Protein AF-A0A094GJL8-F1 (afdb_monomer_lite)

Structure (mmCIF, N/CA/C/O backbone):
data_AF-A0A094GJL8-F1
#
_entry.id   AF-A0A094GJL8-F1
#
loop_
_atom_site.group_PDB
_atom_site.id
_atom_site.type_symbol
_atom_site.label_atom_id
_atom_site.label_alt_id
_atom_site.label_comp_id
_atom_site.label_asym_id
_atom_site.label_entity_id
_atom_site.label_seq_id
_atom_site.pdbx_PDB_ins_code
_atom_site.Cartn_x
_atom_site.Cartn_y
_atom_site.Cartn_z
_atom_site.occupancy
_atom_site.B_iso_or_equiv
_atom_site.auth_seq_id
_atom_site.auth_comp_id
_atom_site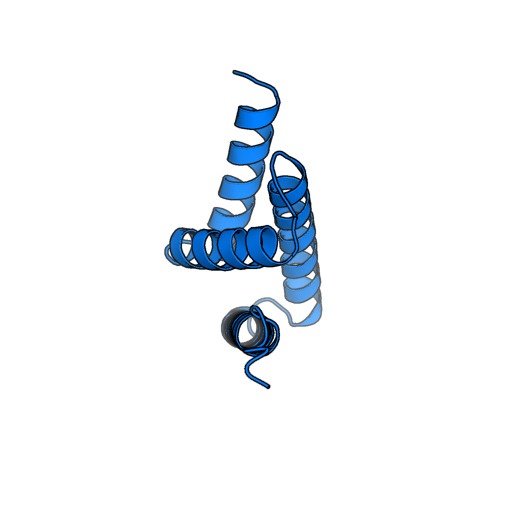.auth_asym_id
_atom_site.auth_atom_id
_atom_site.pdbx_PDB_model_num
ATOM 1 N N . MET A 1 1 ? 23.696 8.838 -0.188 1.00 54.25 1 MET A N 1
ATOM 2 C CA . MET A 1 1 ? 22.509 7.997 -0.431 1.00 54.25 1 MET A CA 1
ATOM 3 C C . MET A 1 1 ? 22.070 8.305 -1.849 1.00 54.25 1 MET A C 1
ATOM 5 O O . MET A 1 1 ? 22.155 9.472 -2.216 1.00 54.25 1 MET A O 1
ATOM 9 N N . SER A 1 2 ? 21.779 7.307 -2.684 1.00 58.62 2 SER A N 1
ATOM 10 C CA . SER A 1 2 ? 21.327 7.613 -4.045 1.00 58.62 2 SER A CA 1
ATOM 11 C C . SER A 1 2 ? 19.881 8.141 -3.999 1.00 5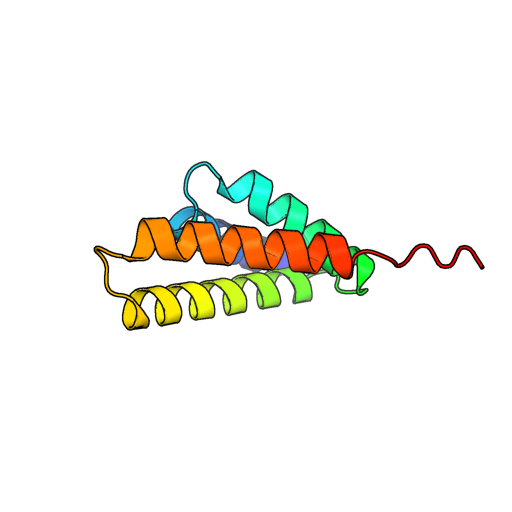8.62 2 SER A C 1
ATOM 13 O O . SER A 1 2 ? 19.146 7.768 -3.083 1.00 58.62 2 SER A O 1
ATOM 15 N N . PRO A 1 3 ? 19.443 8.984 -4.950 1.00 61.38 3 PRO A N 1
ATOM 16 C CA . PRO A 1 3 ? 18.053 9.453 -5.015 1.00 61.38 3 PRO A CA 1
ATOM 17 C C . PRO A 1 3 ? 17.012 8.315 -5.031 1.00 61.38 3 PRO A C 1
ATOM 19 O O . PRO A 1 3 ? 15.909 8.481 -4.515 1.00 61.38 3 PRO A O 1
ATOM 22 N N . SER A 1 4 ? 17.378 7.140 -5.557 1.00 74.06 4 SER A N 1
ATOM 23 C CA . SER A 1 4 ? 16.539 5.931 -5.548 1.00 74.06 4 SER A CA 1
ATOM 24 C C . SER A 1 4 ? 16.420 5.308 -4.145 1.00 74.06 4 SER A C 1
ATOM 26 O O . SER A 1 4 ? 15.339 4.888 -3.726 1.00 74.06 4 SER A O 1
ATOM 28 N N . ASP A 1 5 ? 17.495 5.328 -3.344 1.00 80.31 5 ASP A N 1
ATOM 29 C CA . ASP A 1 5 ? 17.455 4.856 -1.950 1.00 80.31 5 ASP A CA 1
ATOM 30 C C . ASP A 1 5 ? 16.574 5.750 -1.060 1.00 80.31 5 ASP A C 1
ATOM 32 O O . ASP A 1 5 ? 15.927 5.265 -0.127 1.00 80.31 5 ASP A O 1
ATOM 36 N N . GLU A 1 6 ? 16.555 7.059 -1.327 1.00 83.94 6 GLU A N 1
ATOM 37 C CA . GLU A 1 6 ? 15.704 8.015 -0.612 1.00 83.94 6 GLU A CA 1
ATOM 38 C C . GLU A 1 6 ? 14.223 7.815 -0.954 1.00 83.94 6 GLU A C 1
ATOM 40 O O . GLU A 1 6 ? 13.404 7.745 -0.033 1.00 83.94 6 GLU A O 1
ATOM 45 N N . HIS A 1 7 ? 13.889 7.614 -2.234 1.00 78.00 7 HIS A N 1
ATOM 46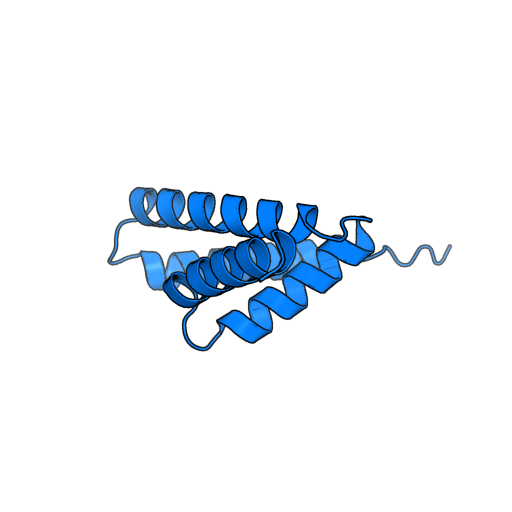 C CA . HIS A 1 7 ? 12.527 7.280 -2.669 1.00 78.00 7 HIS A CA 1
ATOM 47 C C . HIS A 1 7 ? 12.025 5.982 -2.045 1.00 78.00 7 HIS A C 1
ATOM 49 O O . HIS A 1 7 ? 10.957 5.956 -1.429 1.00 78.00 7 HIS A O 1
ATOM 55 N N . LYS A 1 8 ? 12.832 4.918 -2.110 1.00 82.19 8 LYS A N 1
ATOM 56 C CA . LYS A 1 8 ? 12.510 3.635 -1.481 1.00 82.19 8 LYS A CA 1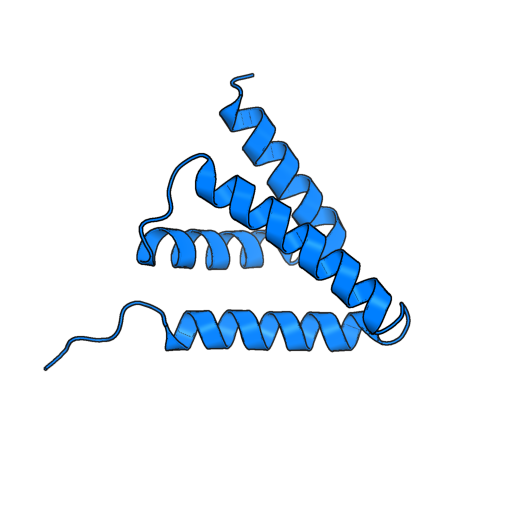
ATOM 57 C C . LYS A 1 8 ? 12.222 3.791 0.011 1.00 82.19 8 LYS A C 1
ATOM 59 O O . LYS A 1 8 ? 11.241 3.252 0.526 1.00 82.19 8 LYS A O 1
ATOM 64 N N . LYS A 1 9 ? 13.067 4.542 0.723 1.00 85.25 9 LYS A N 1
ATOM 65 C CA . LYS A 1 9 ? 12.901 4.774 2.162 1.00 85.25 9 LYS A CA 1
ATOM 66 C C . LYS A 1 9 ? 11.640 5.583 2.473 1.00 85.25 9 LYS A C 1
ATOM 68 O O . LYS A 1 9 ? 10.965 5.279 3.456 1.00 85.25 9 LYS A O 1
ATOM 73 N N . ALA A 1 10 ? 11.319 6.590 1.661 1.00 84.38 10 ALA A N 1
ATOM 74 C CA . ALA A 1 10 ? 10.104 7.383 1.814 1.00 84.38 10 ALA A CA 1
ATOM 75 C C . ALA A 1 10 ? 8.844 6.528 1.608 1.00 84.38 10 ALA A C 1
ATOM 77 O O . ALA A 1 10 ? 7.964 6.532 2.470 1.00 84.38 10 ALA A O 1
ATOM 78 N N . ALA A 1 11 ? 8.804 5.730 0.536 1.00 79.81 11 ALA A N 1
ATOM 79 C CA . ALA A 1 11 ? 7.699 4.820 0.244 1.00 79.81 11 ALA A CA 1
ATOM 80 C C . ALA A 1 11 ? 7.479 3.801 1.374 1.00 79.81 11 ALA A C 1
ATOM 82 O O . ALA A 1 11 ? 6.354 3.607 1.834 1.00 79.81 11 ALA A O 1
ATOM 83 N N . PHE A 1 12 ? 8.553 3.195 1.890 1.00 84.31 12 PHE A N 1
ATOM 84 C CA . PHE A 1 12 ? 8.446 2.201 2.963 1.00 84.31 12 PHE A CA 1
ATOM 85 C C . PHE A 1 12 ? 7.947 2.825 4.265 1.00 84.31 12 PHE A C 1
ATOM 87 O O . PHE A 1 12 ? 7.067 2.265 4.913 1.00 84.31 12 PHE A O 1
ATOM 94 N N . LYS A 1 13 ? 8.443 4.015 4.618 1.00 85.06 13 LYS A N 1
ATOM 95 C CA . LYS A 1 13 ? 7.991 4.738 5.810 1.00 85.06 13 LYS A CA 1
ATOM 96 C C . LYS A 1 13 ? 6.512 5.131 5.720 1.00 85.06 13 LYS A C 1
ATOM 98 O O . LYS A 1 13 ? 5.810 5.067 6.727 1.00 85.06 13 LYS A O 1
ATOM 103 N N . ALA A 1 14 ? 6.040 5.528 4.536 1.00 79.62 14 ALA A N 1
ATOM 104 C CA . ALA A 1 14 ? 4.628 5.824 4.312 1.00 79.62 14 ALA A CA 1
ATOM 105 C C . ALA A 1 14 ? 3.764 4.575 4.551 1.00 79.62 14 ALA A C 1
ATOM 107 O O . ALA A 1 14 ? 2.791 4.625 5.300 1.00 79.62 14 ALA A O 1
ATOM 108 N N . MET A 1 15 ? 4.175 3.425 4.010 1.00 80.69 15 MET A N 1
ATOM 109 C CA . MET A 1 15 ? 3.455 2.164 4.208 1.00 80.69 15 MET A CA 1
ATOM 110 C C . MET A 1 15 ? 3.489 1.677 5.660 1.00 80.69 15 MET A C 1
ATOM 112 O O . MET A 1 15 ? 2.454 1.248 6.170 1.00 80.69 15 MET A O 1
ATOM 116 N N . GLU A 1 16 ? 4.621 1.817 6.361 1.00 83.56 16 GLU A N 1
ATOM 117 C CA . GLU A 1 16 ? 4.733 1.483 7.790 1.00 83.56 16 GLU A CA 1
ATOM 118 C C . GLU A 1 16 ? 3.739 2.268 8.647 1.00 83.56 16 GLU A C 1
ATOM 120 O O . GLU A 1 16 ? 3.131 1.702 9.557 1.00 83.56 16 GLU A O 1
ATOM 125 N N . GLY A 1 17 ? 3.518 3.547 8.328 1.00 76.50 17 GLY A N 1
ATOM 126 C CA . GLY A 1 17 ? 2.535 4.383 9.015 1.00 76.50 17 GLY A CA 1
ATOM 127 C C . GLY A 1 17 ? 1.088 3.899 8.863 1.00 76.50 17 GLY A C 1
ATOM 128 O O . GLY A 1 17 ? 0.268 4.150 9.748 1.00 76.50 17 GLY A O 1
ATOM 129 N N . HIS A 1 18 ? 0.767 3.187 7.778 1.00 73.19 18 HIS A N 1
ATOM 130 C CA . HIS A 1 18 ? -0.597 2.741 7.478 1.00 73.19 18 HIS A CA 1
ATOM 131 C C . HIS A 1 18 ? -0.861 1.278 7.828 1.00 73.19 18 HIS A C 1
ATOM 133 O O . HIS A 1 18 ? -1.940 0.961 8.330 1.00 73.19 18 HIS A O 1
ATOM 139 N N . PHE A 1 19 ? 0.106 0.400 7.573 1.00 71.31 19 PHE A N 1
ATOM 140 C CA . PHE A 1 19 ? -0.052 -1.048 7.701 1.00 71.31 19 PHE A CA 1
ATOM 141 C C . PHE A 1 19 ? 0.718 -1.636 8.888 1.00 71.31 19 PHE A C 1
ATOM 143 O O . PHE A 1 19 ? 0.501 -2.792 9.252 1.00 71.31 19 PHE A O 1
ATOM 150 N N . GLY A 1 20 ? 1.602 -0.863 9.531 1.00 78.69 20 GLY A N 1
ATOM 151 C CA . GLY A 1 20 ? 2.356 -1.304 10.702 1.00 78.69 20 GLY A CA 1
ATOM 152 C C . GLY A 1 20 ? 3.097 -2.616 10.436 1.00 78.69 20 GLY A C 1
ATOM 153 O O . GLY A 1 20 ? 3.938 -2.695 9.542 1.00 78.69 20 GLY A O 1
ATOM 154 N N . LYS A 1 21 ? 2.756 -3.668 11.188 1.00 78.94 21 LYS A N 1
ATOM 155 C CA . LYS A 1 21 ? 3.375 -5.000 11.068 1.00 78.94 21 LYS A CA 1
ATOM 156 C C . LYS A 1 21 ? 3.112 -5.703 9.727 1.00 78.94 21 LYS A C 1
ATOM 158 O O . LYS A 1 21 ? 3.885 -6.579 9.359 1.00 78.94 21 LYS A O 1
ATOM 163 N N . ASP A 1 22 ? 2.045 -5.334 9.018 1.00 73.31 22 ASP A N 1
ATOM 164 C CA . ASP A 1 22 ? 1.627 -5.994 7.773 1.00 73.31 22 ASP A CA 1
ATOM 165 C C . ASP A 1 22 ? 2.280 -5.351 6.532 1.00 73.31 22 ASP A C 1
ATOM 167 O O . ASP A 1 22 ? 2.169 -5.856 5.413 1.00 73.31 22 ASP A O 1
ATOM 171 N N . THR A 1 23 ? 3.034 -4.266 6.738 1.00 79.00 23 THR A N 1
ATOM 172 C CA . THR A 1 23 ? 3.756 -3.517 5.702 1.00 79.00 23 THR A CA 1
ATOM 173 C C . THR A 1 23 ? 4.641 -4.385 4.803 1.00 79.00 23 THR A C 1
ATOM 175 O O . THR A 1 23 ? 4.548 -4.228 3.584 1.00 79.00 23 THR A O 1
ATOM 178 N N . PRO A 1 24 ? 5.464 -5.323 5.322 1.00 77.44 24 PRO A N 1
ATOM 179 C CA . PRO A 1 24 ? 6.326 -6.135 4.463 1.00 77.44 24 PRO A CA 1
ATOM 180 C C . PRO A 1 24 ? 5.533 -7.011 3.486 1.00 77.44 24 PRO A C 1
ATOM 182 O O . PRO A 1 24 ? 5.887 -7.087 2.312 1.00 77.44 24 PRO A O 1
ATOM 185 N N . ALA A 1 25 ? 4.432 -7.613 3.947 1.00 72.94 25 ALA A N 1
ATOM 186 C CA . ALA A 1 25 ? 3.584 -8.468 3.117 1.00 72.94 25 ALA A CA 1
ATOM 187 C C . ALA A 1 25 ? 2.851 -7.664 2.030 1.00 72.94 25 ALA A C 1
ATOM 189 O O . ALA A 1 25 ? 2.736 -8.119 0.891 1.00 72.94 25 ALA A O 1
ATOM 190 N N . PHE A 1 26 ? 2.395 -6.449 2.359 1.00 74.81 26 PHE A N 1
ATOM 191 C CA . PHE A 1 26 ? 1.790 -5.542 1.383 1.00 74.81 26 PHE A CA 1
ATOM 192 C C . PHE A 1 26 ? 2.795 -5.106 0.310 1.00 74.81 26 PHE A C 1
ATOM 194 O O . PHE A 1 26 ? 2.498 -5.198 -0.880 1.00 74.81 26 PHE A O 1
ATOM 201 N N . ILE A 1 27 ? 3.996 -4.687 0.723 1.00 79.12 27 ILE A N 1
ATOM 202 C CA . ILE A 1 27 ? 5.083 -4.290 -0.182 1.00 79.12 27 ILE A CA 1
ATOM 203 C C . ILE A 1 27 ? 5.438 -5.436 -1.129 1.00 79.12 27 ILE A C 1
ATOM 205 O O . ILE A 1 27 ? 5.535 -5.216 -2.331 1.00 79.12 27 ILE A O 1
ATOM 209 N N . GLU A 1 28 ? 5.595 -6.658 -0.619 1.00 79.25 28 GLU A N 1
ATOM 210 C CA . GLU A 1 28 ? 5.918 -7.826 -1.444 1.00 79.25 28 GLU A CA 1
ATOM 211 C C . GLU A 1 28 ? 4.838 -8.098 -2.503 1.00 79.25 28 GLU A C 1
ATOM 213 O O . GLU A 1 28 ? 5.156 -8.263 -3.684 1.00 79.25 28 GLU A O 1
ATOM 218 N N . CYS A 1 29 ? 3.560 -8.077 -2.108 1.00 72.56 29 CYS A N 1
ATOM 219 C CA . CYS A 1 29 ? 2.446 -8.261 -3.040 1.00 72.56 29 CYS A CA 1
ATOM 220 C C . CYS A 1 29 ? 2.400 -7.154 -4.101 1.00 72.56 29 CYS A C 1
ATOM 222 O O . CYS A 1 29 ? 2.213 -7.438 -5.283 1.00 72.56 29 CYS A O 1
ATOM 224 N N . PHE A 1 30 ? 2.606 -5.902 -3.688 1.00 75.94 30 PHE A N 1
ATOM 225 C CA . PHE A 1 30 ? 2.581 -4.746 -4.578 1.00 75.94 30 PHE A CA 1
ATOM 226 C C . PHE A 1 30 ? 3.735 -4.765 -5.585 1.00 75.94 30 PHE A C 1
ATOM 228 O O . PHE A 1 30 ? 3.517 -4.560 -6.775 1.00 75.94 30 PHE A O 1
ATOM 235 N N . MET A 1 31 ? 4.957 -5.061 -5.133 1.00 77.31 31 MET A N 1
ATOM 236 C CA . MET A 1 31 ? 6.137 -5.158 -5.999 1.00 77.31 31 MET A CA 1
ATOM 237 C C . MET A 1 31 ? 5.977 -6.269 -7.038 1.00 77.31 31 MET A C 1
ATOM 239 O O . MET A 1 31 ? 6.346 -6.089 -8.196 1.00 77.31 31 MET A O 1
ATOM 243 N N . LYS A 1 32 ? 5.406 -7.410 -6.636 1.00 74.56 32 LYS A N 1
ATOM 244 C CA . LYS A 1 32 ? 5.129 -8.522 -7.548 1.00 74.56 32 LYS A CA 1
ATOM 245 C C . LYS A 1 32 ? 4.114 -8.132 -8.623 1.00 74.56 32 LYS A C 1
ATOM 247 O O . LYS A 1 32 ? 4.367 -8.365 -9.798 1.00 74.56 32 LYS A O 1
ATOM 252 N N . ALA A 1 33 ? 3.017 -7.492 -8.227 1.00 69.50 33 ALA A N 1
ATOM 253 C CA . ALA A 1 33 ? 2.015 -6.993 -9.161 1.00 69.50 33 ALA A CA 1
ATOM 254 C C . ALA A 1 33 ? 2.572 -5.931 -10.119 1.00 69.50 33 ALA A C 1
ATOM 256 O O . ALA A 1 33 ? 2.330 -5.999 -11.318 1.00 69.50 33 ALA A O 1
ATOM 257 N N . GLY A 1 34 ? 3.357 -4.980 -9.604 1.00 70.06 34 GLY A N 1
ATOM 258 C CA . GLY A 1 34 ? 4.019 -3.973 -10.430 1.00 70.06 34 GLY A CA 1
ATOM 259 C C . GLY A 1 34 ? 4.950 -4.606 -11.464 1.00 70.06 34 GLY A C 1
ATOM 260 O O . GLY A 1 34 ? 4.895 -4.249 -12.636 1.00 70.06 34 GLY A O 1
ATOM 261 N N . ALA A 1 35 ? 5.739 -5.606 -11.060 1.00 73.50 35 ALA A N 1
ATOM 262 C CA . ALA A 1 35 ? 6.629 -6.322 -11.969 1.00 73.50 35 ALA A CA 1
ATOM 263 C C . ALA A 1 35 ? 5.882 -7.090 -13.076 1.00 73.50 35 ALA A C 1
ATOM 265 O O . ALA A 1 35 ? 6.384 -7.141 -14.201 1.00 73.50 35 ALA A O 1
ATOM 266 N N . ASP A 1 36 ? 4.707 -7.658 -12.775 1.00 70.44 36 ASP A N 1
ATOM 267 C CA . ASP A 1 36 ? 3.840 -8.334 -13.754 1.00 70.44 36 ASP A CA 1
ATOM 268 C C . ASP A 1 36 ? 3.247 -7.347 -14.786 1.00 70.44 36 ASP A C 1
ATOM 270 O O . ASP A 1 36 ? 3.053 -7.711 -15.945 1.00 70.44 36 ASP A O 1
ATOM 274 N N . GLU A 1 37 ? 3.029 -6.089 -14.391 1.00 67.38 37 GLU A N 1
ATOM 275 C CA . GLU A 1 37 ? 2.548 -4.989 -15.248 1.00 67.38 37 GLU A CA 1
ATOM 276 C C . GLU A 1 37 ? 3.687 -4.208 -15.939 1.00 67.38 37 GLU A C 1
ATOM 278 O O . GLU A 1 37 ? 3.449 -3.237 -16.657 1.00 67.38 37 GLU A O 1
ATOM 283 N N . GLY A 1 38 ? 4.945 -4.616 -15.741 1.00 72.62 38 GLY A N 1
ATOM 284 C CA . GLY A 1 38 ? 6.107 -3.958 -16.343 1.00 72.62 38 GLY A CA 1
ATOM 285 C C . GLY A 1 38 ? 6.543 -2.657 -15.655 1.00 72.62 38 GLY A C 1
ATOM 286 O O . GLY A 1 38 ? 7.286 -1.877 -16.252 1.00 72.62 38 GLY A O 1
ATOM 287 N N . VAL A 1 39 ? 6.101 -2.417 -14.418 1.00 72.69 39 VAL A N 1
ATOM 288 C CA . VAL A 1 39 ? 6.507 -1.277 -13.583 1.00 72.69 39 VAL A CA 1
ATOM 289 C C . VAL A 1 39 ? 7.761 -1.649 -12.793 1.00 72.69 39 VAL A C 1
ATOM 291 O O . VAL A 1 39 ? 7.764 -2.610 -12.019 1.00 72.69 39 VAL A O 1
ATOM 294 N N . TYR A 1 40 ? 8.834 -0.877 -12.962 1.00 73.50 40 TYR A N 1
ATOM 295 C CA . TYR A 1 40 ? 10.142 -1.162 -12.368 1.00 73.50 40 TYR A CA 1
ATOM 296 C C . TYR A 1 40 ? 10.817 0.104 -11.838 1.00 73.50 40 TYR A C 1
ATOM 298 O O . TYR A 1 40 ? 10.450 1.220 -12.188 1.00 73.50 40 TYR A O 1
ATOM 306 N N . GLY A 1 41 ? 11.870 -0.079 -11.040 1.00 74.31 41 GLY A N 1
ATOM 307 C CA . GLY A 1 41 ? 12.722 1.028 -10.606 1.00 74.31 41 GLY A CA 1
ATOM 308 C C . GLY A 1 41 ? 11.975 2.017 -9.717 1.00 74.31 41 GLY A C 1
ATOM 309 O O . GLY A 1 41 ? 11.262 1.599 -8.811 1.00 74.31 41 GLY A O 1
ATOM 310 N N . ASP A 1 42 ? 12.161 3.312 -9.957 1.00 77.44 42 ASP A N 1
ATOM 311 C CA . ASP A 1 42 ? 11.587 4.359 -9.107 1.00 77.44 42 ASP A CA 1
ATOM 312 C C . ASP A 1 42 ? 10.060 4.500 -9.272 1.00 77.44 42 ASP A C 1
ATOM 314 O O . ASP A 1 42 ? 9.372 4.829 -8.305 1.00 77.44 42 ASP A O 1
ATOM 318 N N . ASP A 1 43 ? 9.508 4.105 -10.426 1.00 74.88 43 ASP A N 1
ATOM 319 C CA . ASP A 1 43 ? 8.068 4.175 -10.720 1.00 74.88 43 ASP A CA 1
ATOM 320 C C . ASP A 1 43 ? 7.228 3.358 -9.723 1.00 74.88 43 ASP A C 1
ATOM 322 O O . ASP A 1 43 ? 6.127 3.755 -9.339 1.00 74.88 43 ASP A O 1
ATOM 326 N N . VAL A 1 44 ? 7.754 2.223 -9.246 1.00 77.19 44 VAL A N 1
ATOM 327 C CA . VAL A 1 44 ? 7.042 1.391 -8.262 1.00 77.19 44 VAL A CA 1
ATOM 328 C C . VAL A 1 44 ? 6.934 2.095 -6.909 1.00 77.19 44 VAL A C 1
ATOM 330 O O . VAL A 1 44 ? 5.924 1.959 -6.216 1.00 77.19 44 VAL A O 1
ATOM 333 N N . TYR A 1 45 ? 7.952 2.876 -6.537 1.00 79.56 45 TYR A N 1
ATOM 334 C CA . TYR A 1 45 ? 7.963 3.631 -5.290 1.00 79.56 45 TYR A CA 1
ATOM 335 C C . TYR A 1 45 ? 7.058 4.858 -5.392 1.00 79.56 45 TYR A C 1
ATOM 337 O O . TYR A 1 45 ? 6.344 5.152 -4.433 1.00 79.56 45 TYR A O 1
ATOM 345 N N . ASP A 1 46 ? 6.993 5.506 -6.555 1.00 77.62 46 ASP A N 1
ATOM 346 C CA . ASP A 1 46 ? 6.028 6.575 -6.819 1.00 77.62 46 ASP A CA 1
ATOM 347 C C . ASP A 1 46 ? 4.586 6.062 -6.748 1.00 77.62 46 ASP A C 1
ATOM 349 O O . ASP A 1 46 ? 3.737 6.675 -6.093 1.00 77.62 46 ASP A O 1
ATOM 353 N N . CYS A 1 47 ? 4.307 4.891 -7.329 1.00 76.12 47 CYS A N 1
ATOM 354 C CA . CYS A 1 47 ? 3.005 4.243 -7.196 1.00 76.12 47 CYS A CA 1
ATOM 355 C C . CYS A 1 47 ? 2.671 3.908 -5.734 1.00 76.12 47 CYS A C 1
ATOM 357 O O . CYS A 1 47 ? 1.530 4.096 -5.309 1.00 76.12 47 CYS A O 1
ATOM 359 N N . MET A 1 48 ? 3.648 3.464 -4.937 1.00 78.38 48 MET A N 1
ATOM 360 C CA . MET A 1 48 ? 3.452 3.269 -3.497 1.00 78.38 48 MET A CA 1
ATOM 361 C C . MET A 1 48 ? 3.125 4.587 -2.787 1.00 78.38 48 MET A C 1
ATOM 363 O O . MET A 1 48 ? 2.172 4.646 -2.012 1.00 78.38 48 MET A O 1
ATOM 367 N N . ILE A 1 49 ? 3.862 5.664 -3.057 1.00 79.50 49 ILE A N 1
ATOM 368 C CA . ILE A 1 49 ? 3.593 6.971 -2.445 1.00 79.50 49 ILE A CA 1
ATOM 369 C C . ILE A 1 49 ? 2.170 7.432 -2.786 1.00 79.50 49 ILE A C 1
ATOM 371 O O . ILE A 1 49 ? 1.408 7.782 -1.883 1.00 79.50 49 ILE A O 1
ATOM 375 N N . GLN A 1 50 ? 1.754 7.337 -4.048 1.00 79.31 50 GLN A N 1
ATOM 376 C CA . GLN A 1 50 ? 0.384 7.672 -4.452 1.00 79.31 50 GLN A CA 1
ATOM 377 C C . GLN A 1 50 ? -0.668 6.786 -3.767 1.00 79.31 50 GLN A C 1
ATOM 379 O O . GLN A 1 50 ? -1.710 7.285 -3.330 1.00 79.31 50 GLN A O 1
ATOM 384 N N . ALA A 1 51 ? -0.395 5.488 -3.610 1.00 76.50 51 ALA A N 1
ATOM 385 C CA . ALA A 1 51 ? -1.277 4.580 -2.884 1.00 76.50 51 ALA A CA 1
ATOM 386 C C . ALA A 1 51 ? -1.430 4.985 -1.406 1.00 76.50 51 ALA A C 1
ATOM 388 O O . ALA A 1 51 ? -2.534 4.903 -0.868 1.00 76.50 51 ALA A O 1
ATOM 389 N N . SER A 1 52 ? -0.374 5.491 -0.757 1.00 76.38 52 SER A N 1
ATOM 390 C CA . SER A 1 52 ? -0.479 6.017 0.613 1.00 76.38 52 SER A CA 1
ATOM 391 C C . SER A 1 52 ? -1.400 7.240 0.699 1.00 76.38 52 SER A C 1
ATOM 393 O O . SER A 1 52 ? -2.286 7.280 1.551 1.00 76.38 52 SER A O 1
ATOM 395 N N . THR A 1 53 ? -1.316 8.171 -0.258 1.00 80.12 53 THR A N 1
ATOM 396 C CA . THR A 1 53 ? -2.246 9.310 -0.344 1.00 80.12 53 THR A CA 1
ATOM 397 C C . THR A 1 53 ? -3.695 8.856 -0.532 1.00 80.12 53 THR A C 1
ATOM 399 O O . THR A 1 53 ? -4.613 9.416 0.071 1.00 80.12 53 THR A O 1
ATOM 402 N N . PHE A 1 54 ? -3.931 7.816 -1.339 1.00 80.69 54 PHE A N 1
ATOM 403 C CA . PHE A 1 54 ? -5.264 7.224 -1.465 1.00 80.69 54 PHE A CA 1
ATOM 404 C C . PHE A 1 54 ? -5.772 6.675 -0.123 1.00 80.69 54 PHE A C 1
ATOM 406 O O . PHE A 1 54 ? -6.916 6.934 0.249 1.00 80.69 54 PHE A O 1
ATOM 413 N N . ILE A 1 55 ? -4.924 5.965 0.625 1.00 78.69 55 ILE A N 1
ATOM 414 C CA . ILE A 1 55 ? -5.262 5.401 1.939 1.00 78.69 55 ILE A CA 1
ATOM 415 C C . ILE A 1 55 ? -5.599 6.504 2.956 1.00 78.69 55 ILE A C 1
ATOM 417 O O . ILE A 1 55 ? -6.567 6.368 3.708 1.00 78.69 55 ILE A O 1
ATOM 421 N N . GLU A 1 56 ? -4.860 7.614 2.962 1.00 78.81 56 GLU A N 1
ATOM 422 C CA . GLU A 1 56 ? -5.149 8.773 3.818 1.00 78.81 56 GLU A CA 1
ATOM 423 C C . GLU A 1 56 ? -6.500 9.417 3.491 1.00 78.81 56 GLU A C 1
ATOM 425 O O . GLU A 1 56 ? -7.319 9.653 4.386 1.00 78.81 56 GLU A O 1
ATOM 430 N N . ASN A 1 57 ? -6.774 9.638 2.204 1.00 82.75 57 ASN A N 1
ATOM 431 C CA . ASN A 1 57 ? -8.059 10.168 1.749 1.00 82.75 57 ASN A CA 1
ATOM 432 C C . ASN A 1 57 ? -9.208 9.216 2.097 1.00 82.75 57 ASN A C 1
ATOM 434 O O . ASN A 1 57 ? -10.270 9.645 2.558 1.00 82.75 57 ASN A O 1
ATOM 438 N N . PHE A 1 58 ? -8.979 7.913 1.945 1.00 82.31 58 PHE A N 1
ATOM 439 C CA . PHE A 1 58 ? -9.930 6.889 2.339 1.00 82.31 58 PHE A CA 1
ATOM 440 C C . PHE A 1 58 ? -10.212 6.933 3.845 1.00 82.31 58 PHE A C 1
ATOM 442 O O . PHE A 1 58 ? -11.384 6.977 4.226 1.00 82.31 58 PHE A O 1
ATOM 449 N N . LYS A 1 59 ? -9.179 7.030 4.699 1.00 79.56 59 LYS A N 1
ATOM 450 C CA . LYS A 1 59 ? -9.331 7.232 6.153 1.00 79.56 59 LYS A CA 1
ATOM 451 C C . LYS A 1 59 ? -10.214 8.441 6.462 1.00 79.56 59 LYS A C 1
ATOM 453 O O . LYS A 1 59 ? -11.122 8.331 7.286 1.00 79.56 59 LYS A O 1
ATOM 458 N N . GLY A 1 60 ? -9.974 9.567 5.787 1.00 80.00 60 GLY A N 1
ATOM 459 C CA . GLY A 1 60 ? -10.794 10.773 5.916 1.00 80.00 60 GLY A CA 1
ATOM 460 C C . GLY A 1 60 ? -12.262 10.545 5.539 1.00 80.00 60 GLY A C 1
ATOM 461 O O . GLY A 1 60 ? -13.152 11.043 6.223 1.00 80.00 60 GLY A O 1
ATOM 462 N N . SER A 1 61 ? -12.522 9.745 4.500 1.00 85.12 61 SER A N 1
ATOM 463 C CA . SER A 1 61 ? -13.876 9.473 3.997 1.00 85.12 61 SER A CA 1
ATOM 464 C C . SER A 1 61 ? -14.710 8.532 4.878 1.00 85.12 61 SER A C 1
ATOM 466 O O . SER A 1 61 ? -15.925 8.700 4.966 1.00 85.12 61 SER A O 1
ATOM 468 N N . VAL A 1 62 ? -14.081 7.560 5.550 1.00 84.88 62 VAL A N 1
ATOM 469 C CA . VAL A 1 62 ? -14.781 6.564 6.391 1.00 84.88 62 VAL A CA 1
ATOM 470 C C . VAL A 1 62 ? -14.783 6.922 7.880 1.00 84.88 62 VAL A C 1
ATOM 472 O O . VAL A 1 62 ? -15.576 6.380 8.650 1.00 84.88 62 VAL A O 1
ATOM 475 N N . GLY A 1 63 ? -13.914 7.846 8.295 1.00 82.44 63 GLY A N 1
ATOM 476 C CA . GLY A 1 63 ? -13.726 8.232 9.689 1.00 82.44 63 GLY A CA 1
ATOM 477 C C . GLY A 1 63 ? -12.910 7.215 10.495 1.00 82.44 63 GLY A C 1
ATOM 478 O O . GLY A 1 63 ? -12.896 6.012 10.228 1.00 82.44 63 GLY A O 1
ATOM 479 N N . GLU A 1 64 ? -12.229 7.694 11.540 1.00 81.81 64 GLU A N 1
ATOM 480 C CA . GLU A 1 64 ? -11.216 6.905 12.262 1.00 81.81 64 GLU A CA 1
ATOM 481 C C . GLU A 1 64 ? -11.751 5.614 12.894 1.00 81.81 64 GLU A C 1
ATOM 483 O O . GLU A 1 64 ? -11.036 4.619 12.955 1.00 81.81 64 GLU A O 1
ATOM 488 N N . LYS A 1 65 ? -13.014 5.607 13.338 1.00 84.12 65 LYS A N 1
ATOM 489 C CA . LYS A 1 65 ? -13.632 4.433 13.977 1.00 84.12 65 LYS A CA 1
ATOM 490 C C . LYS A 1 65 ? -13.902 3.291 12.997 1.00 84.12 65 LYS A C 1
ATOM 492 O O . LYS A 1 65 ? -13.793 2.134 13.385 1.00 84.12 65 LYS A O 1
ATOM 497 N N . ALA A 1 66 ? -14.275 3.605 11.756 1.00 81.69 66 ALA A N 1
ATOM 498 C CA . ALA A 1 66 ? -14.573 2.599 10.736 1.00 81.69 66 ALA A CA 1
ATOM 499 C C . ALA A 1 66 ? -13.324 2.190 9.944 1.00 81.69 66 ALA A C 1
ATOM 501 O O . ALA A 1 66 ? -13.301 1.116 9.341 1.00 81.69 66 ALA A O 1
ATOM 502 N N . TYR A 1 67 ? -12.276 3.018 9.982 1.00 80.62 67 TYR A N 1
ATOM 503 C CA . TYR A 1 67 ? -11.047 2.817 9.226 1.00 80.62 67 TYR A CA 1
ATOM 504 C C . TYR A 1 67 ? -10.404 1.429 9.394 1.00 80.62 67 TYR A C 1
ATOM 506 O O . TYR A 1 67 ? -10.058 0.865 8.366 1.00 80.62 67 TYR A O 1
ATOM 514 N N . PRO A 1 68 ? -10.299 0.804 10.586 1.00 77.12 68 PRO A N 1
ATOM 515 C CA . PRO A 1 68 ? -9.674 -0.520 10.710 1.00 77.12 68 PRO A CA 1
ATOM 516 C C . PRO A 1 68 ? -10.379 -1.628 9.907 1.00 77.12 68 PRO A C 1
ATOM 518 O O . PRO A 1 68 ? -9.735 -2.468 9.278 1.00 77.12 68 PRO A O 1
ATOM 521 N N . ALA A 1 69 ? -11.715 -1.633 9.906 1.00 76.25 69 ALA A N 1
ATOM 522 C CA . ALA A 1 69 ? -12.495 -2.592 9.124 1.00 76.25 69 ALA A CA 1
ATOM 523 C C . ALA A 1 69 ? -12.456 -2.242 7.629 1.00 76.25 69 ALA A C 1
ATOM 525 O O . ALA A 1 69 ? -12.312 -3.119 6.778 1.00 76.25 69 ALA A O 1
ATOM 526 N N . ALA A 1 70 ? -12.537 -0.949 7.317 1.00 78.12 70 ALA A N 1
ATOM 527 C CA . ALA A 1 70 ? -12.531 -0.439 5.957 1.00 78.12 70 ALA A CA 1
ATOM 528 C C . ALA A 1 70 ? -11.173 -0.652 5.258 1.00 78.12 70 ALA A C 1
ATOM 530 O O . ALA A 1 70 ? -11.142 -1.028 4.091 1.00 78.12 70 ALA A O 1
ATOM 531 N N . SER A 1 71 ? -10.053 -0.465 5.964 1.00 74.62 71 SER A N 1
ATOM 532 C CA . SER A 1 71 ? -8.697 -0.690 5.449 1.00 74.62 71 SER A CA 1
ATOM 533 C C . SER A 1 71 ? -8.429 -2.173 5.211 1.00 74.62 71 SER A C 1
ATOM 535 O O . SER A 1 71 ? -7.833 -2.528 4.200 1.00 74.62 71 SER A O 1
ATOM 537 N N . THR A 1 72 ? -8.943 -3.046 6.082 1.00 73.69 72 THR A N 1
ATOM 538 C CA . THR A 1 72 ? -8.902 -4.501 5.882 1.00 73.69 72 THR A CA 1
ATOM 539 C C . THR A 1 72 ? -9.684 -4.906 4.631 1.00 73.69 72 THR A C 1
ATOM 541 O O . THR A 1 72 ? -9.188 -5.677 3.813 1.00 73.69 72 THR A O 1
ATOM 544 N N . ALA A 1 73 ? -10.891 -4.362 4.443 1.00 78.44 73 ALA A N 1
ATOM 545 C CA . ALA A 1 73 ? -11.693 -4.616 3.248 1.00 78.44 73 ALA A CA 1
ATOM 546 C C . ALA A 1 73 ? -11.004 -4.098 1.975 1.00 78.44 73 ALA A C 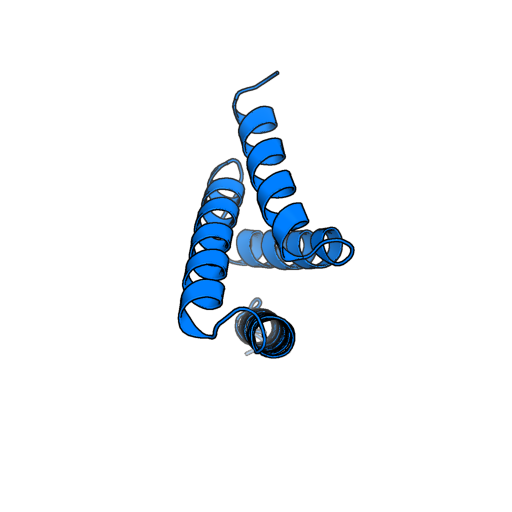1
ATOM 548 O O . ALA A 1 73 ? -10.950 -4.810 0.976 1.00 78.44 73 ALA A O 1
ATOM 549 N N . LEU A 1 74 ? -10.426 -2.895 2.026 1.00 78.81 74 LEU A N 1
ATOM 550 C CA . LEU A 1 74 ? -9.650 -2.321 0.929 1.00 78.81 74 LEU A CA 1
ATOM 551 C C . LEU A 1 74 ? -8.444 -3.201 0.576 1.00 78.81 74 LEU A C 1
ATOM 553 O O . LEU A 1 74 ? -8.230 -3.497 -0.596 1.00 78.81 74 LEU A O 1
ATOM 557 N N . LEU A 1 75 ? -7.697 -3.664 1.581 1.00 73.56 75 LEU A N 1
ATOM 558 C CA . LEU A 1 75 ? -6.570 -4.574 1.396 1.00 73.56 75 LEU A CA 1
ATOM 559 C C . LEU A 1 75 ? -7.014 -5.869 0.706 1.00 73.56 75 LEU A C 1
ATOM 561 O O . LEU A 1 75 ? -6.384 -6.286 -0.259 1.00 73.56 75 LEU A O 1
ATOM 565 N N . LEU A 1 76 ? -8.112 -6.482 1.156 1.00 71.44 76 LEU A N 1
ATOM 566 C CA . LEU A 1 76 ? -8.654 -7.697 0.543 1.00 71.44 76 LEU A CA 1
ATOM 567 C C . LEU A 1 76 ? -9.090 -7.471 -0.908 1.00 71.44 76 LEU A C 1
ATOM 569 O O . LEU A 1 76 ? -8.815 -8.317 -1.750 1.00 71.44 76 LEU A O 1
ATOM 573 N N . VAL A 1 77 ? -9.728 -6.337 -1.215 1.00 74.00 77 VAL A N 1
ATOM 574 C CA . VAL A 1 77 ? -10.128 -5.987 -2.588 1.00 74.00 77 VAL A CA 1
ATOM 575 C C . VAL A 1 77 ? -8.908 -5.790 -3.482 1.00 74.00 77 VAL A C 1
ATOM 577 O O . VAL A 1 77 ? -8.897 -6.300 -4.596 1.00 74.00 77 VAL A O 1
ATOM 580 N N . ILE A 1 78 ? -7.870 -5.103 -2.996 1.00 71.94 78 ILE A N 1
ATOM 581 C CA . ILE A 1 78 ? -6.617 -4.927 -3.738 1.00 71.94 78 ILE A CA 1
ATOM 582 C C . ILE A 1 78 ? -5.949 -6.284 -3.963 1.00 71.94 78 ILE A C 1
ATOM 584 O O . ILE A 1 78 ? -5.617 -6.612 -5.094 1.00 71.94 78 ILE A O 1
ATOM 588 N N . LEU A 1 79 ? -5.790 -7.103 -2.921 1.00 67.81 79 LEU A N 1
ATOM 589 C CA . LEU A 1 79 ? -5.172 -8.426 -3.040 1.00 67.81 79 LEU A CA 1
ATOM 590 C C . LEU A 1 79 ? -5.957 -9.347 -3.981 1.00 67.81 79 LEU A C 1
ATOM 592 O O . LEU A 1 79 ? -5.347 -10.059 -4.775 1.00 67.81 79 LEU A O 1
ATOM 596 N N . GLN A 1 80 ? -7.290 -9.316 -3.924 1.00 70.62 80 GLN A N 1
ATOM 597 C CA . GLN A 1 80 ? -8.150 -10.073 -4.830 1.00 70.62 80 GLN A CA 1
ATOM 598 C C . GLN A 1 80 ? -8.012 -9.572 -6.269 1.00 70.62 80 GLN A C 1
ATOM 600 O O . GLN A 1 80 ? -7.827 -10.381 -7.170 1.00 70.62 80 GLN A O 1
ATOM 605 N N . TYR A 1 81 ? -8.034 -8.253 -6.481 1.00 68.00 81 TYR A N 1
ATOM 606 C CA . TYR A 1 81 ? -7.804 -7.654 -7.792 1.00 68.00 81 TYR A CA 1
ATOM 607 C C . TYR A 1 81 ? -6.453 -8.097 -8.358 1.00 68.00 81 TYR A C 1
ATOM 609 O O . TYR A 1 81 ? -6.412 -8.611 -9.465 1.00 68.00 81 TYR A O 1
ATOM 617 N N . LEU A 1 82 ? -5.378 -8.020 -7.569 1.00 64.19 82 LEU A N 1
ATOM 618 C CA . LEU A 1 82 ? -4.048 -8.482 -7.971 1.00 64.19 82 LEU A CA 1
ATOM 619 C C . LEU A 1 82 ? -3.994 -9.992 -8.248 1.00 64.19 82 LEU A C 1
ATOM 621 O O . LEU A 1 82 ? -3.260 -10.428 -9.129 1.00 64.19 82 LEU A O 1
ATOM 625 N N . ALA A 1 83 ? -4.763 -10.806 -7.524 1.00 64.81 83 ALA A N 1
ATOM 626 C CA . ALA A 1 83 ? -4.872 -12.238 -7.795 1.00 64.81 83 ALA A CA 1
ATOM 627 C C . ALA A 1 83 ? -5.649 -12.537 -9.092 1.00 64.81 83 ALA A C 1
ATOM 629 O O . ALA A 1 83 ? -5.311 -13.490 -9.796 1.00 64.81 83 ALA A O 1
ATOM 630 N N . ASP A 1 84 ? -6.660 -11.725 -9.413 1.00 65.44 84 ASP A N 1
ATOM 631 C CA . ASP A 1 84 ? -7.510 -11.867 -10.601 1.00 65.44 84 ASP A CA 1
ATOM 632 C C . ASP A 1 84 ? -6.881 -11.264 -11.869 1.00 65.44 84 ASP A C 1
ATOM 634 O O . ASP A 1 84 ? -7.136 -11.748 -12.977 1.00 65.44 84 ASP A O 1
ATOM 638 N N . THR A 1 85 ? -6.061 -10.219 -11.721 1.00 58.34 85 THR A N 1
ATOM 639 C CA . THR A 1 85 ? -5.327 -9.560 -12.813 1.00 58.34 85 THR A CA 1
ATOM 640 C C . THR A 1 85 ? -3.886 -10.027 -12.951 1.00 58.34 85 THR A C 1
ATOM 642 O O . THR A 1 85 ? -3.291 -9.787 -13.999 1.00 58.34 85 THR A O 1
ATOM 645 N N . GLY A 1 86 ? -3.340 -10.738 -11.957 1.00 53.16 86 GLY A N 1
ATOM 646 C CA . GLY A 1 86 ? -2.061 -11.434 -12.069 1.00 53.16 86 GLY A CA 1
ATOM 647 C C . GLY A 1 86 ? -2.030 -12.270 -13.349 1.00 53.16 86 GLY A C 1
ATOM 648 O O . GLY A 1 86 ? -3.088 -12.756 -13.772 1.00 5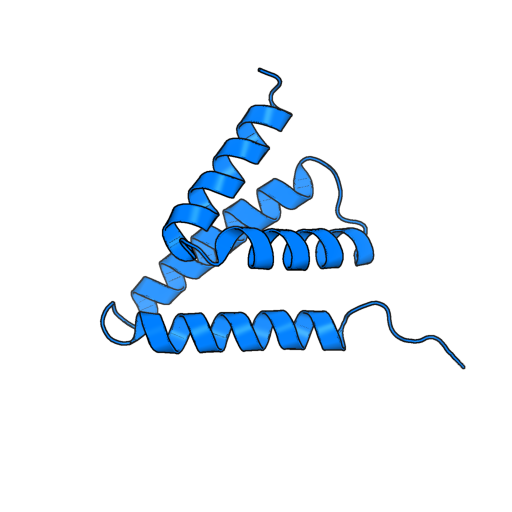3.16 86 GLY A O 1
ATOM 649 N N . PRO A 1 87 ? -0.854 -12.400 -13.996 1.00 52.06 87 PRO A N 1
ATOM 650 C CA . PRO A 1 87 ? -0.711 -12.744 -15.401 1.00 52.06 87 PRO A CA 1
ATOM 651 C C . PRO A 1 87 ? -1.663 -13.871 -15.720 1.00 52.06 87 PRO A C 1
ATOM 653 O O . PRO A 1 87 ? -1.504 -15.002 -15.237 1.00 52.06 87 PRO A O 1
ATOM 656 N N . ARG A 1 88 ? -2.712 -13.518 -16.480 1.00 50.59 88 ARG A N 1
ATOM 657 C CA . ARG A 1 88 ? -3.673 -14.485 -16.978 1.00 50.59 88 ARG A CA 1
ATOM 658 C C . ARG A 1 88 ? -2.851 -15.667 -17.431 1.00 50.59 88 ARG A C 1
ATOM 660 O O . ARG A 1 88 ? -1.934 -15.532 -18.243 1.00 50.59 88 ARG A O 1
ATOM 667 N N . LYS A 1 89 ? -3.210 -16.826 -16.890 1.00 46.72 89 LYS A N 1
ATOM 668 C CA . LYS A 1 89 ? -3.066 -18.108 -17.555 1.00 46.72 89 LYS A CA 1
ATOM 669 C C . LYS A 1 89 ? -3.596 -17.939 -18.986 1.00 46.72 89 LYS A C 1
ATOM 671 O O . LYS A 1 89 ? -4.699 -18.374 -19.291 1.00 46.72 89 LYS A O 1
ATOM 676 N N . ASN A 1 90 ? -2.797 -17.363 -19.880 1.00 41.69 90 ASN A N 1
ATOM 677 C CA . ASN A 1 90 ? -2.848 -17.584 -21.312 1.00 41.69 90 ASN A CA 1
ATOM 678 C C . ASN A 1 90 ? -2.340 -19.016 -21.514 1.00 41.69 90 ASN A C 1
ATOM 680 O O . ASN A 1 90 ? -1.266 -19.279 -22.039 1.00 41.69 90 ASN A O 1
ATOM 684 N N . LYS A 1 91 ? -3.113 -19.963 -20.980 1.00 44.34 91 LYS A N 1
ATOM 685 C CA . LYS A 1 91 ? -3.205 -21.321 -21.475 1.00 44.34 91 LYS A CA 1
ATOM 686 C C . LYS A 1 91 ? -4.545 -21.398 -22.184 1.00 44.34 91 LYS A C 1
ATOM 688 O O . LYS A 1 91 ? -5.514 -21.906 -21.622 1.00 44.34 91 LYS A O 1
ATOM 693 N N . LYS A 1 92 ? -4.580 -20.854 -23.394 1.00 36.84 92 LYS A N 1
ATOM 694 C CA . LYS A 1 92 ? -5.229 -21.473 -24.545 1.00 36.84 92 LYS A CA 1
ATOM 695 C C . LYS A 1 92 ? -4.760 -20.793 -25.815 1.00 36.84 92 LYS A C 1
ATOM 697 O O . LYS A 1 92 ? -4.754 -19.547 -25.825 1.00 36.84 92 LYS A O 1
#

Radius of gyration: 14.36 Å; chains: 1; bounding box: 37×32×38 Å

Sequence (92 aa):
MSPSDEHKKAAFKAMEGHFGKDTPAFIECFMKAGADEGVYGDDVYDCMIQASTFIENFKGSVGEKAYPAASTALLLVILQYLADTGPRKNKK

Secondary structure (DSSP, 8-state):
--HHHHHHHHHHHHHHHHHGGGHHHHHHHHHHHHHHTT--THHHHHHHHHHHHHHHHHHHHH-TTTHHHHHHHHHHHHHHHHHHHSS-----

Foldseek 3Di:
DDPLVVLVVVLLVLQCVQPPPCSVVLLVLQVLLCVQVVHDGSRSSVVSVVVSVVLVVVCVVQDVVCSVVVVVVVSVVVSVVSVVVRPPPPPD

pLDDT: mean 73.73, std 10.0, range [36.84, 85.25]